Protein AF-A0A3B1C3S1-F1 (afdb_monomer_lite)

pLDDT: mean 86.71, std 9.4, range [61.69, 97.69]

Secondary structure (DSSP, 8-state):
---TTSSS-HHHHHHHTT--HHHHH----PPPHHHHHHHHHHHHHH-

Organism: NCBI:txid652676

Foldseek 3Di:
DQDPPDPDDSVVVCVVVVHDSVVVVDDDDDDDPVVVVVVVVVVVVPD

Structure (mmCIF, N/CA/C/O backbone):
data_AF-A0A3B1C3S1-F1
#
_entry.id   AF-A0A3B1C3S1-F1
#
loop_
_atom_site.group_PDB
_atom_site.id
_atom_site.type_symbol
_atom_site.label_atom_id
_atom_site.label_alt_id
_atom_site.label_comp_id
_atom_site.label_asym_id
_atom_site.label_entity_id
_atom_site.label_seq_id
_atom_site.pdbx_PDB_ins_code
_atom_site.Cartn_x
_atom_site.Cartn_y
_atom_site.Cartn_z
_atom_site.occupancy
_atom_site.B_iso_or_equiv
_atom_site.auth_seq_id
_atom_site.auth_comp_id
_atom_site.auth_asym_id
_atom_site.auth_atom_id
_atom_site.pdbx_PDB_model_num
ATOM 1 N N . MET A 1 1 ? -14.746 -9.301 6.200 1.00 61.69 1 MET A N 1
ATOM 2 C CA . MET A 1 1 ? -14.566 -8.009 5.503 1.00 61.69 1 MET A CA 1
ATOM 3 C C . MET A 1 1 ? -14.692 -6.912 6.538 1.00 61.69 1 MET A C 1
ATOM 5 O O . MET A 1 1 ? -15.583 -7.010 7.369 1.00 61.69 1 MET A O 1
ATOM 9 N N . ILE A 1 2 ? -13.774 -5.947 6.546 1.00 72.44 2 ILE A N 1
ATOM 10 C CA . ILE A 1 2 ? -13.875 -4.772 7.417 1.00 72.44 2 ILE A CA 1
ATOM 11 C C . ILE A 1 2 ? -14.780 -3.784 6.687 1.00 72.44 2 ILE A C 1
ATOM 13 O O . ILE A 1 2 ? -14.480 -3.436 5.547 1.00 72.44 2 ILE A O 1
ATOM 17 N N . ASP A 1 3 ? -15.882 -3.378 7.304 1.00 72.31 3 ASP A N 1
ATOM 18 C CA . ASP A 1 3 ? -16.885 -2.511 6.681 1.00 72.31 3 ASP A CA 1
ATOM 19 C C . ASP A 1 3 ? -17.202 -1.322 7.598 1.00 72.31 3 ASP A C 1
ATOM 21 O O . ASP A 1 3 ? -17.271 -1.462 8.823 1.00 72.31 3 ASP A O 1
ATOM 25 N N . SER A 1 4 ? -17.386 -0.141 7.006 1.00 69.69 4 SER A N 1
ATOM 26 C CA . SER A 1 4 ? -17.763 1.076 7.728 1.00 69.69 4 SER A CA 1
ATOM 27 C C . SER A 1 4 ? -19.216 1.049 8.207 1.00 69.69 4 SER A C 1
ATOM 29 O O . SER A 1 4 ? -19.549 1.801 9.119 1.00 69.69 4 SER A O 1
ATOM 31 N N . GLN A 1 5 ? -20.056 0.169 7.646 1.00 65.56 5 GLN A N 1
ATOM 32 C CA . GLN A 1 5 ? -21.490 0.056 7.956 1.00 65.56 5 GLN A CA 1
ATOM 33 C C . GLN A 1 5 ? -21.835 -1.061 8.960 1.00 65.56 5 GLN A C 1
ATOM 35 O O . GLN A 1 5 ? -23.004 -1.388 9.166 1.00 65.56 5 GLN A O 1
ATOM 40 N N . GLY A 1 6 ? -20.830 -1.677 9.589 1.00 68.50 6 GLY A N 1
ATOM 41 C CA . GLY A 1 6 ? -21.041 -2.733 10.580 1.00 68.50 6 GLY A CA 1
ATOM 42 C C . GLY A 1 6 ? -21.568 -2.216 11.926 1.00 68.50 6 GLY A C 1
ATOM 43 O O . GLY A 1 6 ? -21.227 -1.123 12.368 1.00 68.50 6 GLY A O 1
ATOM 44 N N . SER A 1 7 ? -22.321 -3.057 12.647 1.00 79.31 7 SER A N 1
ATOM 45 C CA . SER A 1 7 ? -22.798 -2.799 14.023 1.00 79.31 7 SER A CA 1
ATOM 46 C C . SER A 1 7 ? -21.676 -2.634 15.061 1.00 79.31 7 SER A C 1
ATOM 48 O O . SER A 1 7 ? -21.918 -2.232 16.200 1.00 79.31 7 SER A O 1
ATOM 50 N N . LEU A 1 8 ? -20.439 -2.957 14.677 1.00 82.56 8 LEU A N 1
ATOM 51 C CA . LEU A 1 8 ? -19.246 -2.898 15.506 1.00 82.56 8 LEU A CA 1
ATOM 52 C C . LEU A 1 8 ? -18.303 -1.809 14.988 1.00 82.56 8 LEU A C 1
ATOM 54 O O . LEU A 1 8 ? -18.079 -1.699 13.785 1.00 82.56 8 LEU A O 1
ATOM 58 N N . SER A 1 9 ? -17.687 -1.045 15.892 1.00 87.44 9 SER A N 1
ATOM 59 C CA . SER A 1 9 ? -16.743 0.003 15.495 1.00 87.44 9 SER A CA 1
ATOM 60 C C . SER A 1 9 ? -15.568 -0.559 14.687 1.00 87.44 9 SER A C 1
ATOM 62 O O . SER A 1 9 ? -15.074 -1.658 14.958 1.00 87.44 9 SER A O 1
ATOM 64 N N . LEU A 1 10 ? -15.065 0.236 13.738 1.00 85.38 10 LEU A N 1
ATOM 65 C CA . LEU A 1 10 ? -13.906 -0.103 12.904 1.00 85.38 10 LEU A CA 1
ATOM 66 C C . LEU A 1 10 ? -12.705 -0.594 13.734 1.00 85.38 10 LEU A C 1
ATOM 68 O O . LEU A 1 10 ? -11.998 -1.515 13.334 1.00 85.38 10 LEU A O 1
ATOM 72 N N . VAL A 1 11 ? -12.499 -0.010 14.921 1.00 86.69 11 VAL A N 1
ATOM 73 C CA . VAL A 1 11 ? -11.428 -0.391 15.856 1.00 86.69 11 VAL A CA 1
ATOM 74 C C . VAL A 1 11 ? -11.585 -1.836 16.324 1.00 86.69 11 VAL A C 1
ATOM 76 O O . VAL A 1 11 ? -10.625 -2.601 16.257 1.00 86.69 11 VAL A O 1
ATOM 79 N N . ARG A 1 12 ? -12.790 -2.224 16.759 1.00 88.12 12 ARG A N 1
ATOM 80 C CA . ARG A 1 12 ? -13.061 -3.598 17.192 1.00 88.12 12 ARG A CA 1
ATOM 81 C C . ARG A 1 12 ? -12.962 -4.580 16.030 1.00 88.12 12 ARG A C 1
ATOM 83 O O . ARG A 1 12 ? -12.415 -5.659 16.217 1.00 88.12 12 ARG A O 1
ATOM 90 N N . GLN A 1 13 ? -13.436 -4.206 14.840 1.00 89.12 13 GLN A N 1
ATOM 91 C CA . GLN A 1 13 ? -13.301 -5.046 13.645 1.00 89.12 13 GLN A CA 1
ATOM 92 C C . GLN A 1 13 ? -11.824 -5.306 13.298 1.00 89.12 13 GLN A C 1
ATOM 94 O O . GLN A 1 13 ? -11.443 -6.449 13.063 1.00 89.12 13 GLN A O 1
ATOM 99 N N . CYS A 1 14 ? -10.974 -4.272 13.332 1.00 89.75 14 CYS A N 1
ATOM 100 C CA . CYS A 1 14 ? -9.534 -4.420 13.094 1.00 89.75 14 CYS A CA 1
ATOM 101 C C . CYS A 1 14 ? -8.861 -5.305 14.159 1.00 89.75 14 CYS A C 1
ATOM 103 O O . CYS A 1 14 ? -8.053 -6.162 13.812 1.00 89.75 14 CYS A O 1
ATOM 105 N N . GLN A 1 15 ? -9.227 -5.144 15.439 1.00 89.50 15 GLN A N 1
ATOM 106 C CA . GLN A 1 15 ? -8.721 -5.985 16.533 1.00 89.50 15 GLN A CA 1
ATOM 107 C C . GLN A 1 15 ? -9.111 -7.458 16.364 1.00 89.50 15 GLN A C 1
ATOM 109 O O . GLN A 1 15 ? -8.253 -8.326 16.477 1.00 89.50 15 GLN A O 1
ATOM 114 N N . LEU A 1 16 ? -10.379 -7.740 16.048 1.00 91.50 16 LEU A N 1
ATOM 115 C CA . LEU A 1 16 ? -10.877 -9.099 15.796 1.00 91.50 16 LEU A CA 1
ATOM 116 C C . LEU A 1 16 ? -10.135 -9.784 14.645 1.00 91.50 16 LEU A C 1
ATOM 118 O O . LEU A 1 16 ? -9.818 -10.965 14.728 1.00 91.50 16 LEU A O 1
ATOM 122 N N . MET A 1 17 ? -9.835 -9.031 13.588 1.00 88.31 17 MET A N 1
ATOM 123 C CA . MET A 1 17 ? -9.130 -9.532 12.409 1.00 88.31 17 MET A CA 1
ATOM 124 C C . MET A 1 17 ? -7.602 -9.526 12.564 1.00 88.31 17 MET A C 1
ATOM 126 O O . MET A 1 17 ? -6.910 -9.945 11.642 1.00 88.31 17 MET A O 1
ATOM 130 N N . SER A 1 18 ? -7.065 -9.057 13.698 1.00 89.50 18 SER A N 1
ATOM 131 C CA . SER A 1 18 ? -5.620 -8.916 13.940 1.00 89.50 18 SER A CA 1
ATOM 132 C C . SER A 1 18 ? -4.887 -8.123 12.848 1.00 89.50 18 SER A C 1
ATOM 134 O O . SER A 1 18 ? -3.753 -8.427 12.485 1.00 89.50 18 SER A O 1
ATOM 136 N N . VAL A 1 19 ? -5.533 -7.073 12.335 1.00 87.06 19 VAL A N 1
ATOM 137 C CA . VAL A 1 19 ? -4.957 -6.153 11.346 1.00 87.06 19 VAL A CA 1
ATOM 138 C C . VAL A 1 19 ? -4.855 -4.741 11.904 1.00 87.06 19 VAL A C 1
ATOM 140 O O . VAL A 1 19 ? -5.620 -4.319 12.774 1.00 8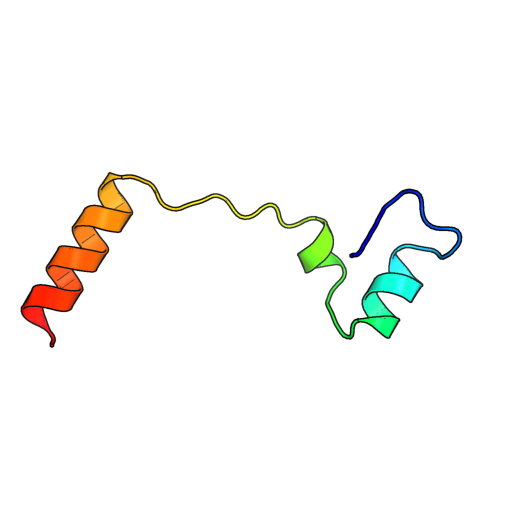7.06 19 VAL A O 1
ATOM 143 N N . SER A 1 20 ? -3.907 -3.968 11.381 1.00 86.50 20 SER A N 1
ATOM 144 C CA . SER A 1 20 ? -3.789 -2.557 11.724 1.00 86.50 20 SER A CA 1
ATOM 145 C C . SER A 1 20 ? -4.939 -1.743 11.118 1.00 86.50 20 SER A C 1
ATOM 147 O O . SER A 1 20 ? -5.415 -2.011 10.015 1.00 86.50 20 SER A O 1
ATOM 149 N N . ARG A 1 21 ? -5.346 -0.665 11.802 1.00 85.00 21 ARG A N 1
ATOM 150 C CA . ARG A 1 21 ? -6.322 0.298 11.253 1.00 85.00 21 ARG A CA 1
ATOM 151 C C . ARG A 1 21 ? -5.824 0.969 9.973 1.00 85.00 21 ARG A C 1
ATOM 153 O O . ARG A 1 21 ? -6.631 1.345 9.133 1.00 85.00 21 ARG A O 1
ATOM 160 N N . SER A 1 22 ? -4.508 1.131 9.824 1.00 85.38 22 SER A N 1
ATOM 161 C CA . SER A 1 22 ? -3.916 1.702 8.611 1.00 85.38 22 SER A CA 1
ATOM 162 C C . SER A 1 22 ? -4.169 0.823 7.391 1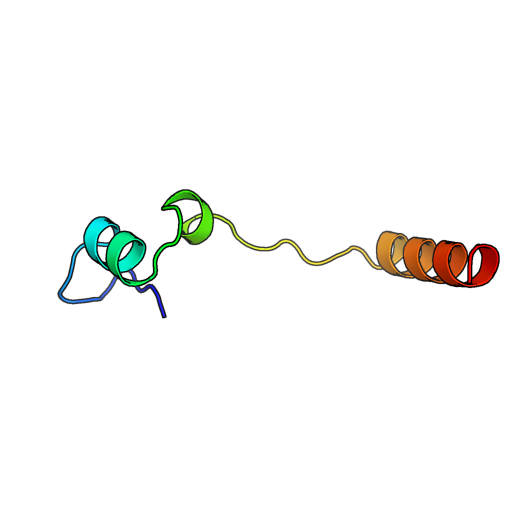.00 85.38 22 SER A C 1
ATOM 164 O O . SER A 1 22 ? -4.395 1.361 6.313 1.00 85.38 22 SER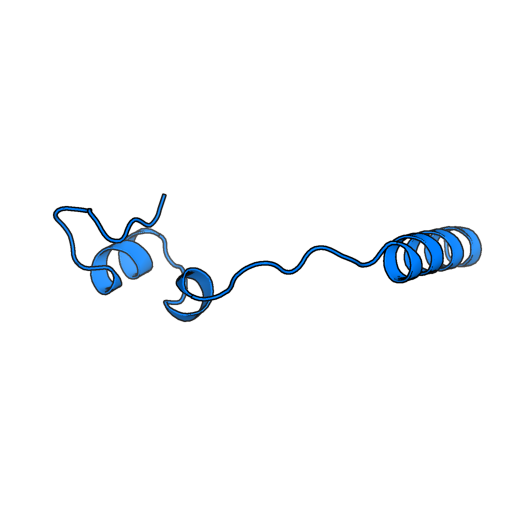 A O 1
ATOM 166 N N . SER A 1 23 ? -4.235 -0.501 7.568 1.00 82.00 23 SER A N 1
ATOM 167 C CA . SER A 1 23 ? -4.583 -1.427 6.489 1.00 82.00 23 SER A CA 1
ATOM 168 C C . SER A 1 23 ? -5.996 -1.210 5.946 1.00 82.00 23 SER A C 1
ATOM 170 O O . SER A 1 23 ? -6.234 -1.530 4.790 1.00 82.00 23 SER A O 1
ATOM 172 N N . TYR A 1 24 ? -6.926 -0.681 6.749 1.00 83.25 24 TYR A N 1
ATOM 173 C CA . TYR A 1 24 ? -8.284 -0.382 6.286 1.00 83.25 24 TYR A CA 1
ATOM 174 C C . TYR A 1 24 ? -8.334 0.847 5.372 1.00 83.25 24 TYR A C 1
ATOM 176 O O . TYR A 1 24 ? -9.032 0.848 4.366 1.00 83.25 24 TYR A O 1
ATOM 184 N N . TYR A 1 25 ? -7.582 1.896 5.713 1.00 83.19 25 TYR A N 1
ATOM 185 C CA . TYR A 1 25 ? -7.504 3.112 4.897 1.00 83.19 25 TYR A CA 1
ATOM 186 C C . TYR A 1 25 ? -6.566 2.963 3.697 1.00 83.19 25 TYR A C 1
ATOM 188 O O . TYR A 1 25 ? -6.608 3.772 2.769 1.00 83.19 25 TYR A O 1
ATOM 196 N N . PHE A 1 26 ? -5.705 1.947 3.716 1.00 84.56 26 PHE A N 1
ATOM 197 C CA . PHE A 1 26 ? -4.819 1.647 2.611 1.00 84.56 26 PHE A CA 1
ATOM 198 C C . PHE A 1 26 ? -5.619 1.105 1.429 1.00 84.56 26 PHE A C 1
ATOM 200 O O . PHE A 1 26 ? -6.172 0.008 1.464 1.00 84.56 26 PHE A O 1
ATOM 207 N N . THR A 1 27 ? -5.644 1.877 0.351 1.00 79.44 27 THR A N 1
ATOM 208 C CA . THR A 1 27 ? -6.126 1.406 -0.942 1.00 79.44 27 THR A CA 1
ATOM 209 C C . THR A 1 27 ? -4.927 0.918 -1.739 1.00 79.44 27 THR A C 1
ATOM 211 O O . THR A 1 27 ? -4.009 1.681 -2.040 1.00 79.44 27 THR A O 1
ATOM 214 N N . GLY A 1 28 ? -4.915 -0.378 -2.053 1.00 80.62 28 GLY A N 1
ATOM 215 C CA . GLY A 1 28 ? -3.877 -0.963 -2.891 1.00 80.62 28 GLY A CA 1
ATOM 216 C C . GLY A 1 28 ? -3.897 -0.306 -4.266 1.00 80.62 28 GLY A C 1
ATOM 217 O O . GLY A 1 28 ? -4.820 -0.519 -5.051 1.00 80.62 28 GLY A O 1
ATOM 218 N N . LYS A 1 29 ? -2.882 0.502 -4.566 1.00 83.06 29 LYS A N 1
ATOM 219 C CA . LYS A 1 29 ? -2.643 0.976 -5.925 1.00 83.06 29 LYS A CA 1
ATOM 220 C C . LYS A 1 29 ? -1.962 -0.168 -6.668 1.00 83.06 29 LYS A C 1
ATOM 222 O O . LYS A 1 29 ? -0.850 -0.539 -6.313 1.00 83.06 29 LYS A O 1
ATOM 227 N N . GLY A 1 30 ? -2.656 -0.760 -7.638 1.00 87.75 30 GLY A N 1
ATOM 228 C CA . GLY A 1 30 ? -2.074 -1.813 -8.471 1.00 87.75 30 GLY A CA 1
ATOM 229 C C . GLY A 1 30 ? -0.803 -1.343 -9.185 1.00 87.75 30 GLY A C 1
ATOM 230 O O . GLY A 1 30 ? -0.562 -0.140 -9.333 1.00 87.75 30 GLY A O 1
ATOM 231 N N . GLU A 1 31 ? 0.000 -2.297 -9.645 1.00 94.38 31 GLU A N 1
ATOM 232 C CA . GLU A 1 31 ? 1.242 -1.998 -10.353 1.00 94.38 31 GLU A CA 1
ATOM 233 C C . GLU A 1 31 ? 0.985 -1.352 -11.719 1.00 94.38 31 GLU A C 1
ATOM 235 O O . GLU A 1 31 ? 0.033 -1.681 -12.432 1.00 94.38 31 GLU A O 1
ATOM 240 N N . SER A 1 32 ? 1.866 -0.428 -12.111 1.00 94.69 32 SER A N 1
ATOM 241 C CA . SER A 1 32 ? 1.827 0.127 -13.464 1.00 94.69 32 SER A CA 1
ATOM 242 C C . SER A 1 32 ? 2.236 -0.933 -14.490 1.00 94.69 32 SER A C 1
ATOM 244 O O . SER A 1 32 ? 3.011 -1.844 -14.196 1.00 94.69 32 SER A O 1
ATOM 246 N N . ARG A 1 33 ? 1.783 -0.782 -15.742 1.00 95.38 33 ARG A N 1
ATOM 247 C CA . ARG A 1 33 ? 2.211 -1.668 -16.838 1.00 95.38 33 ARG A CA 1
ATOM 248 C C . ARG A 1 33 ? 3.734 -1.693 -16.994 1.00 95.38 33 ARG A C 1
ATOM 250 O O . ARG A 1 33 ? 4.285 -2.744 -17.297 1.00 95.38 33 ARG A O 1
ATOM 257 N N . LEU A 1 34 ? 4.399 -0.559 -16.764 1.00 96.88 34 LEU A N 1
ATOM 258 C CA . LEU A 1 34 ? 5.858 -0.473 -16.781 1.00 96.88 34 LEU A CA 1
ATOM 259 C C . LEU A 1 34 ? 6.483 -1.305 -15.653 1.00 96.88 34 LEU A C 1
ATOM 261 O O . LEU A 1 34 ? 7.372 -2.100 -15.929 1.00 96.88 34 LEU A O 1
ATOM 265 N N . ASN A 1 35 ? 5.990 -1.182 -14.417 1.00 96.31 35 ASN A N 1
ATOM 266 C CA . ASN A 1 35 ? 6.499 -1.968 -13.287 1.00 96.31 35 ASN A CA 1
ATOM 267 C C . ASN A 1 35 ? 6.331 -3.469 -13.513 1.00 96.31 35 ASN A C 1
ATOM 269 O O . ASN A 1 35 ? 7.266 -4.223 -13.281 1.00 96.31 35 ASN A O 1
ATOM 273 N N . LEU A 1 36 ? 5.178 -3.900 -14.026 1.00 97.19 36 LEU A N 1
ATOM 274 C CA . LEU A 1 36 ? 4.947 -5.311 -14.342 1.00 97.19 36 LEU A CA 1
ATOM 275 C C . LEU A 1 36 ? 5.920 -5.837 -15.404 1.00 97.19 36 LEU A C 1
ATOM 277 O O . LEU A 1 36 ? 6.366 -6.977 -15.312 1.00 97.19 36 LEU A O 1
ATOM 281 N N . LEU A 1 37 ? 6.254 -5.022 -16.411 1.00 97.31 37 LEU A N 1
ATOM 282 C CA . LEU A 1 37 ? 7.265 -5.383 -17.408 1.00 97.31 37 LEU A CA 1
ATOM 283 C C . LEU A 1 37 ? 8.659 -5.478 -16.781 1.00 97.31 37 LEU A C 1
ATOM 285 O O . LEU A 1 37 ? 9.374 -6.434 -17.055 1.00 97.31 37 LEU A O 1
ATOM 289 N N . LEU A 1 38 ? 9.024 -4.528 -15.918 1.00 97.19 38 LEU A N 1
ATOM 290 C CA . LEU A 1 38 ? 10.309 -4.546 -15.218 1.00 97.19 38 LEU A CA 1
ATOM 291 C C . LEU A 1 38 ? 10.443 -5.763 -14.298 1.00 97.19 38 LEU A C 1
ATOM 293 O O . LEU A 1 38 ? 11.480 -6.411 -14.325 1.00 97.19 38 LEU A O 1
ATOM 297 N N . MET A 1 39 ? 9.400 -6.105 -13.537 1.00 96.75 39 MET A N 1
ATOM 298 C CA . MET A 1 39 ? 9.390 -7.299 -12.683 1.00 96.75 39 MET A CA 1
ATOM 299 C C . MET A 1 39 ? 9.653 -8.571 -13.497 1.00 96.75 39 MET A C 1
ATOM 301 O O . MET A 1 39 ? 10.518 -9.351 -13.124 1.00 96.75 39 MET A O 1
ATOM 305 N N . ARG A 1 40 ? 9.000 -8.728 -14.660 1.00 96.75 40 ARG A N 1
ATOM 306 C CA . ARG A 1 40 ? 9.245 -9.872 -15.558 1.00 96.75 40 ARG A CA 1
ATOM 307 C C . ARG A 1 40 ? 10.683 -9.929 -16.061 1.00 96.75 40 ARG A C 1
ATOM 309 O O . ARG A 1 40 ? 11.278 -10.995 -16.052 1.00 96.75 40 ARG A O 1
ATOM 316 N N . LEU A 1 41 ? 11.240 -8.790 -16.478 1.00 97.69 41 LEU A N 1
ATOM 317 C CA . LEU A 1 41 ? 12.631 -8.724 -16.934 1.00 97.69 41 LEU A CA 1
ATOM 318 C C . LEU A 1 41 ? 13.618 -9.071 -15.816 1.00 97.69 41 LEU A C 1
ATOM 320 O O . LEU A 1 41 ? 14.650 -9.669 -16.084 1.00 97.69 41 LEU A O 1
ATOM 324 N N . ILE A 1 42 ? 13.319 -8.689 -14.572 1.00 97.69 42 ILE A N 1
ATOM 325 C CA . ILE A 1 42 ? 14.129 -9.067 -13.411 1.00 97.69 42 ILE A CA 1
ATOM 326 C C . ILE A 1 42 ? 14.042 -10.582 -13.203 1.00 97.69 42 ILE A C 1
ATOM 328 O O . ILE A 1 42 ? 15.079 -11.233 -13.127 1.00 97.69 42 ILE A O 1
ATOM 332 N N . ASP A 1 43 ? 12.838 -11.154 -13.180 1.00 97.12 43 ASP A N 1
ATOM 333 C CA . ASP A 1 43 ? 12.659 -12.600 -13.013 1.00 97.12 43 ASP A CA 1
ATOM 334 C C . ASP A 1 43 ? 13.404 -13.395 -14.102 1.00 97.12 43 ASP A C 1
ATOM 336 O O . ASP A 1 43 ? 14.075 -14.371 -13.792 1.00 97.12 43 ASP A O 1
ATOM 340 N N . GLU A 1 44 ? 13.384 -12.935 -15.358 1.00 96.38 44 GLU A N 1
ATOM 341 C CA . GLU A 1 44 ? 14.118 -13.557 -16.473 1.00 96.38 44 GLU A CA 1
ATOM 342 C C . GLU A 1 44 ? 15.650 -13.552 -16.311 1.00 96.38 44 GLU A C 1
ATOM 344 O O . GLU A 1 44 ? 16.326 -14.370 -16.929 1.00 96.38 44 GLU A O 1
ATOM 349 N N . GLN A 1 45 ? 16.215 -12.619 -15.541 1.00 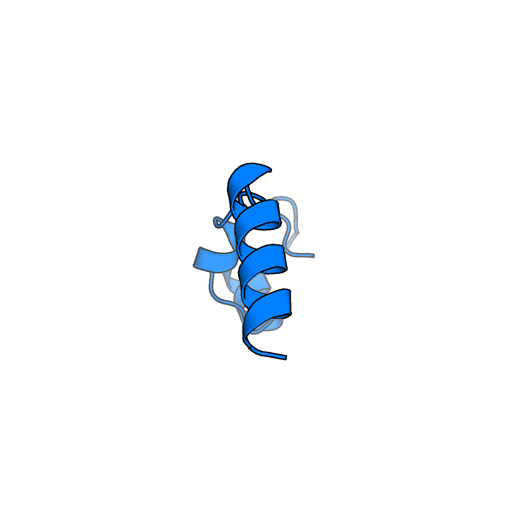94.75 45 GLN A N 1
ATOM 350 C CA . GLN A 1 45 ? 17.670 -12.476 -15.382 1.00 94.75 45 GLN A CA 1
ATOM 351 C C . GLN A 1 45 ? 18.220 -13.179 -14.139 1.00 94.75 45 GLN A C 1
ATOM 353 O O . GLN A 1 45 ? 19.420 -13.448 -14.073 1.00 94.75 45 GLN A O 1
ATOM 358 N N . PHE A 1 46 ? 17.373 -13.428 -13.140 1.00 93.44 46 PHE A N 1
ATOM 359 C CA . PHE A 1 46 ? 17.805 -13.904 -11.825 1.00 93.44 46 PHE A CA 1
ATOM 360 C C . PHE A 1 46 ? 17.177 -15.242 -11.401 1.00 93.44 46 PHE A C 1
ATOM 362 O O . PHE A 1 46 ? 17.514 -15.726 -10.317 1.00 93.44 46 PHE A O 1
ATOM 369 N N . MET A 1 47 ? 16.305 -15.838 -12.224 1.00 70.25 47 MET A N 1
ATOM 370 C CA . MET A 1 47 ? 15.810 -17.218 -12.074 1.00 70.2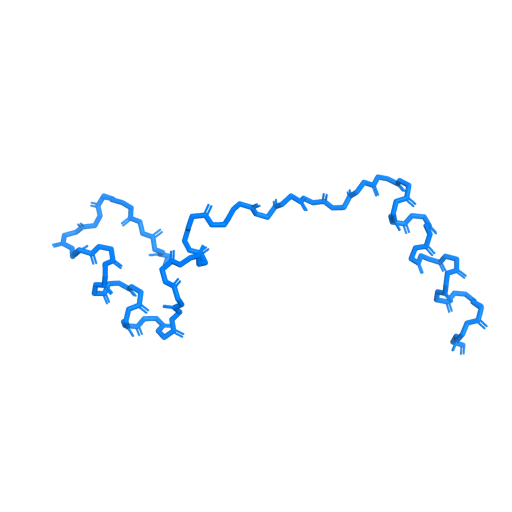5 47 MET A CA 1
ATOM 371 C C . MET A 1 47 ? 16.483 -18.175 -13.055 1.00 70.25 47 MET A C 1
ATOM 373 O O . MET A 1 47 ? 16.651 -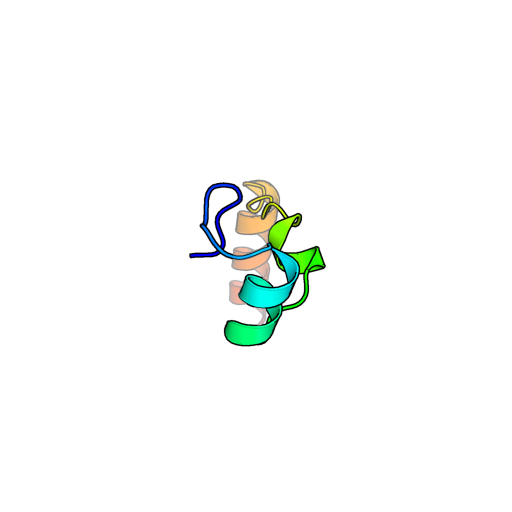19.353 -12.666 1.00 70.25 47 MET A O 1
#

Sequence (47 aa):
MIDSQGSLSLVRQCQLMSVSRSSYYFTGKGESRLNLLLMRLIDEQFM

Radius of gyration: 17.47 Å; chains: 1; bounding box: 41×20×35 Å